Protein AF-A0A957SHQ6-F1 (afdb_monomer)

Foldseek 3Di:
DPPPLPQFAEEEEEAPPFPPDDVNVVVVVCVVCVVVVSSHPHYHYHHLDQPDPDDDPDPPDVSNVVSLVSSLVVLLVCVVVGPYYHYDDPPVCCVPRVVSSVVSD

Nearest PDB structures (foldseek):
  3qpy-assembly1_C  TM=3.303E-01  e=1.211E+00  Neisseria meningitidis MC58
  1t1j-assembly2_B  TM=3.384E-01  e=3.042E+00  Pseudomonas aeruginosa
  2cyb-assembly1_B  TM=2.581E-01  e=7.155E+00  Archaeoglobus fulgidus

Structure (mmCIF, N/CA/C/O backbone):
data_AF-A0A957SHQ6-F1
#
_entry.id   AF-A0A957SHQ6-F1
#
loop_
_atom_site.group_PDB
_atom_site.id
_atom_site.type_symbol
_atom_site.label_atom_id
_atom_site.label_alt_id
_atom_site.label_comp_id
_atom_site.label_asym_id
_atom_site.label_entity_id
_atom_site.label_seq_id
_atom_site.pdbx_PDB_ins_code
_atom_site.Cartn_x
_atom_site.Cartn_y
_atom_site.Cartn_z
_atom_site.occupancy
_atom_site.B_iso_or_equiv
_atom_site.auth_seq_id
_atom_site.auth_comp_id
_atom_site.auth_asym_id
_atom_site.auth_atom_id
_atom_site.pdbx_PDB_model_num
ATOM 1 N N . MET A 1 1 ? -23.473 -13.437 21.611 1.00 45.59 1 MET A N 1
ATOM 2 C CA . MET A 1 1 ? -22.517 -12.306 21.620 1.00 45.59 1 MET A CA 1
ATOM 3 C C . MET A 1 1 ? -22.393 -11.781 20.196 1.00 45.59 1 MET A C 1
ATOM 5 O O . MET A 1 1 ? -21.745 -12.414 19.374 1.00 45.59 1 MET A O 1
ATOM 9 N N . GLN A 1 2 ? -23.105 -10.701 19.860 1.00 41.88 2 GLN A N 1
ATOM 10 C CA . GLN A 1 2 ? -23.021 -10.087 18.532 1.00 41.88 2 GLN A CA 1
ATOM 11 C C . GLN A 1 2 ? -21.637 -9.455 18.382 1.00 41.88 2 GLN A C 1
ATOM 13 O O . GLN A 1 2 ? -21.311 -8.483 19.062 1.00 41.88 2 GLN A O 1
ATOM 18 N N . ASN A 1 3 ? -20.804 -10.052 17.532 1.00 46.97 3 ASN A N 1
ATOM 19 C CA . ASN A 1 3 ? -19.500 -9.516 17.182 1.00 46.97 3 ASN A CA 1
ATOM 20 C C . ASN A 1 3 ? -19.743 -8.212 16.412 1.00 46.97 3 ASN A C 1
ATOM 22 O O . ASN A 1 3 ? -20.110 -8.231 15.237 1.00 46.97 3 ASN A O 1
ATOM 26 N N . LYS A 1 4 ? -19.667 -7.084 17.125 1.00 50.78 4 LYS A N 1
ATOM 27 C CA . LYS A 1 4 ? -19.833 -5.727 16.606 1.00 50.78 4 LYS A CA 1
ATOM 28 C C . LYS A 1 4 ? -18.838 -5.577 15.455 1.00 50.78 4 LYS A C 1
ATOM 30 O O . LYS A 1 4 ? -17.652 -5.402 15.717 1.00 50.78 4 LYS A O 1
ATOM 35 N N . LY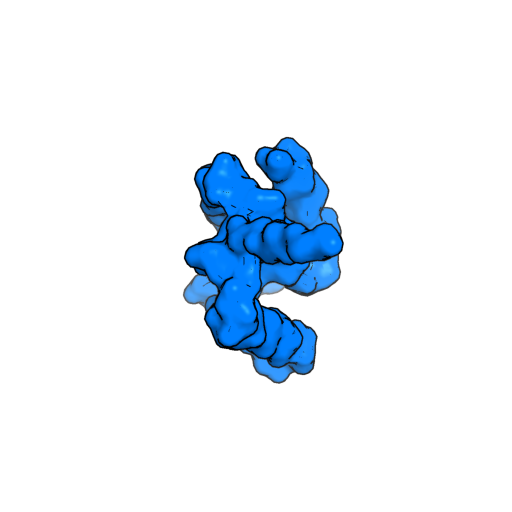S A 1 5 ? -19.294 -5.736 14.202 1.00 57.81 5 LYS A N 1
ATOM 36 C CA . LYS A 1 5 ? -18.457 -5.584 13.001 1.00 57.81 5 LYS A CA 1
ATOM 37 C C . LYS A 1 5 ? -17.768 -4.229 13.120 1.00 57.81 5 LYS A C 1
ATOM 39 O O . LYS A 1 5 ? -18.424 -3.198 12.984 1.00 57.81 5 LYS A O 1
ATOM 44 N N . ARG A 1 6 ? -16.477 -4.228 13.468 1.00 63.03 6 ARG A N 1
ATOM 45 C CA . ARG A 1 6 ? -15.687 -3.001 13.485 1.00 63.03 6 ARG A CA 1
ATOM 46 C C . ARG A 1 6 ? -15.692 -2.497 12.058 1.00 63.03 6 ARG A C 1
ATOM 48 O O . ARG A 1 6 ? -15.256 -3.194 11.150 1.00 63.03 6 ARG A O 1
ATOM 55 N N . VAL A 1 7 ? -16.270 -1.323 11.888 1.00 63.25 7 VAL A N 1
ATOM 56 C CA . VAL A 1 7 ? -16.276 -0.630 10.618 1.00 63.25 7 VAL A CA 1
ATOM 57 C C . VAL A 1 7 ? -14.852 -0.112 10.428 1.00 63.25 7 VAL A C 1
ATOM 59 O O . VAL A 1 7 ? -14.435 0.816 11.117 1.00 63.25 7 VAL A O 1
ATOM 62 N N . THR A 1 8 ? -14.080 -0.799 9.592 1.00 80.06 8 THR A N 1
ATOM 63 C CA . THR A 1 8 ? -12.638 -0.576 9.445 1.00 80.06 8 THR A CA 1
ATOM 64 C C . THR A 1 8 ? -12.379 0.484 8.381 1.00 80.06 8 THR A C 1
ATOM 66 O O . THR A 1 8 ? -12.919 0.402 7.276 1.00 80.06 8 THR A O 1
ATOM 69 N N . ARG A 1 9 ? -11.536 1.469 8.698 1.00 87.38 9 ARG A N 1
ATOM 70 C CA . ARG A 1 9 ? -10.936 2.380 7.717 1.00 87.38 9 ARG A CA 1
ATOM 71 C C . ARG A 1 9 ? -9.647 1.751 7.211 1.00 87.38 9 ARG A C 1
ATOM 73 O O . ARG A 1 9 ? -8.727 1.520 7.998 1.00 87.38 9 ARG A O 1
ATOM 80 N N . LEU A 1 10 ? -9.601 1.438 5.924 1.00 88.06 10 LEU A N 1
ATOM 81 C CA . LEU A 1 10 ? -8.495 0.716 5.315 1.00 88.06 10 LEU A CA 1
ATOM 82 C C . LEU A 1 10 ? -7.719 1.623 4.363 1.00 88.06 10 LEU A C 1
ATOM 84 O O . LEU A 1 10 ? -8.290 2.188 3.430 1.00 88.06 10 LEU A O 1
ATOM 88 N N . LEU A 1 11 ? -6.405 1.685 4.565 1.00 89.06 11 LEU A N 1
ATOM 89 C CA . LEU A 1 11 ? -5.471 2.225 3.588 1.00 89.06 11 LEU A CA 1
ATOM 90 C C . LEU A 1 11 ? -4.936 1.097 2.716 1.00 89.06 11 LEU A C 1
ATOM 92 O O . LEU A 1 11 ? -4.466 0.085 3.226 1.00 89.06 11 LEU A O 1
ATOM 96 N N . THR A 1 12 ? -4.944 1.276 1.407 1.00 87.44 12 THR A N 1
ATOM 97 C CA . THR A 1 12 ? -4.355 0.316 0.477 1.00 87.44 12 THR A CA 1
ATOM 98 C C . THR A 1 12 ? -3.332 0.991 -0.423 1.00 87.44 12 THR A C 1
ATOM 100 O O . THR A 1 12 ? -3.590 2.050 -0.986 1.00 87.44 12 THR A O 1
ATOM 103 N N . VAL A 1 13 ? -2.173 0.363 -0.593 1.00 85.50 13 VAL A N 1
ATOM 104 C CA . VAL A 1 13 ? -1.119 0.811 -1.510 1.00 85.50 13 VAL A CA 1
ATOM 105 C C . VAL A 1 13 ? -1.043 -0.180 -2.662 1.00 85.50 13 VAL A C 1
ATOM 107 O O . VAL A 1 13 ? -0.844 -1.361 -2.409 1.00 85.50 13 VAL A O 1
ATOM 110 N N . GLY A 1 14 ? -1.184 0.267 -3.908 1.00 81.56 14 GLY A N 1
ATOM 111 C CA . GLY A 1 14 ? -1.150 -0.622 -5.073 1.00 81.56 14 GLY A CA 1
ATOM 112 C C . GLY A 1 14 ? -1.214 0.131 -6.404 1.00 81.56 14 GLY A C 1
ATOM 113 O O . GLY A 1 14 ? -1.573 1.305 -6.416 1.00 81.56 14 GLY A O 1
ATOM 114 N N . PRO A 1 15 ? -0.832 -0.490 -7.532 1.00 70.38 15 PRO A N 1
ATOM 115 C CA . PRO A 1 15 ? -0.824 0.181 -8.830 1.00 70.38 15 PRO A CA 1
ATOM 116 C C . PRO A 1 15 ? -2.239 0.349 -9.417 1.00 70.38 15 PRO A C 1
ATOM 118 O O . PRO A 1 15 ? -3.026 -0.597 -9.427 1.00 70.38 15 PRO A O 1
ATOM 121 N N . LEU A 1 16 ? -2.534 1.531 -9.975 1.00 68.44 16 LEU A N 1
ATOM 122 C CA . LEU A 1 16 ? -3.764 1.854 -10.714 1.00 68.44 16 LEU A CA 1
ATOM 123 C C . LEU A 1 16 ? -3.443 2.534 -12.070 1.00 68.44 16 LEU A C 1
ATOM 125 O O . LEU A 1 16 ? -2.758 3.553 -12.069 1.00 68.44 16 LEU A O 1
ATOM 129 N N . PRO A 1 17 ? -3.969 2.069 -13.225 1.00 59.44 17 PRO A N 1
ATOM 130 C CA . PRO A 1 17 ? -4.674 0.811 -13.446 1.00 59.44 17 PRO A CA 1
ATOM 131 C C . PRO A 1 17 ? -3.701 -0.369 -13.346 1.00 59.44 17 PRO A C 1
ATOM 133 O O . PRO A 1 17 ? -2.495 -0.219 -13.569 1.00 59.44 17 PRO A O 1
ATOM 136 N N . PRO A 1 18 ? -4.201 -1.551 -12.988 1.00 55.09 18 PRO A N 1
ATOM 137 C CA . PRO A 1 18 ? -3.321 -2.644 -12.652 1.00 55.09 18 PRO A CA 1
ATOM 138 C C . PRO A 1 18 ? -2.781 -3.242 -13.987 1.00 55.09 18 PRO A C 1
ATOM 140 O O . PRO A 1 18 ? -3.533 -3.341 -14.960 1.00 55.09 18 PRO A O 1
ATOM 143 N N . PRO A 1 19 ? -1.465 -3.525 -14.126 1.00 53.50 19 PRO A N 1
ATOM 144 C CA . PRO A 1 19 ? -0.871 -3.998 -15.383 1.00 53.50 19 PRO A CA 1
ATOM 145 C C . PRO A 1 19 ? -1.593 -5.228 -15.978 1.00 53.50 19 PRO A C 1
ATOM 147 O O . PRO A 1 19 ? -2.127 -6.033 -15.218 1.00 53.50 19 PRO A O 1
ATOM 150 N N . PRO A 1 20 ? -1.550 -5.463 -17.303 1.00 54.69 20 PRO A N 1
ATOM 151 C CA . PRO A 1 20 ? -2.301 -6.535 -17.979 1.00 54.69 20 PRO A CA 1
ATOM 152 C C . PRO A 1 20 ? -1.868 -7.987 -17.647 1.00 54.69 20 PRO A C 1
ATOM 154 O O . PRO A 1 20 ? -2.192 -8.910 -18.386 1.00 54.69 20 PRO A O 1
ATOM 157 N N . SER A 1 21 ? -1.138 -8.225 -16.551 1.00 52.81 21 SER A N 1
ATOM 158 C CA . SER A 1 21 ? -0.720 -9.551 -16.075 1.00 52.81 21 SER A CA 1
ATOM 159 C C . SER A 1 21 ? -1.533 -10.016 -14.851 1.00 52.81 21 SER A C 1
ATOM 161 O O . SER A 1 21 ? -1.907 -9.219 -13.995 1.00 52.81 21 SER A O 1
ATOM 163 N N . GLY A 1 22 ? -1.811 -11.323 -14.751 1.00 50.97 22 GLY A N 1
ATOM 164 C CA . GLY A 1 22 ? -2.877 -11.918 -13.918 1.00 50.97 22 GLY A CA 1
ATOM 165 C C . GLY A 1 22 ? -2.910 -11.631 -12.404 1.00 50.97 22 GLY A C 1
ATOM 166 O O . GLY A 1 22 ? -3.959 -11.817 -11.797 1.00 50.97 22 GLY A O 1
ATOM 167 N N . ALA A 1 23 ? -1.841 -11.119 -11.781 1.00 52.88 23 ALA A N 1
ATOM 168 C CA . ALA A 1 23 ? -1.839 -10.743 -10.354 1.0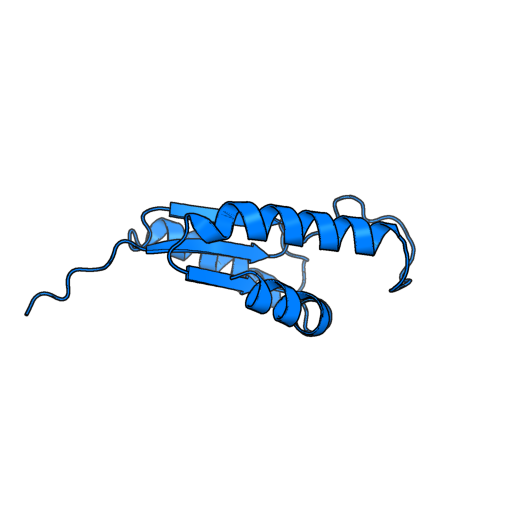0 52.88 23 ALA A CA 1
ATOM 169 C C . ALA A 1 23 ? -2.714 -9.507 -10.038 1.00 52.88 23 ALA A C 1
ATOM 171 O O . ALA A 1 23 ? -3.068 -9.246 -8.891 1.00 52.88 23 ALA A O 1
ATOM 172 N N . ASN A 1 24 ? -3.073 -8.750 -11.072 1.00 56.41 24 ASN A N 1
ATOM 173 C CA . ASN A 1 24 ? -3.745 -7.456 -10.994 1.00 56.41 24 ASN A CA 1
ATOM 174 C C . ASN A 1 24 ? -5.273 -7.529 -10.954 1.00 56.41 24 ASN A C 1
ATOM 176 O O . ASN A 1 24 ? -5.920 -6.626 -10.421 1.00 56.41 24 ASN A O 1
ATOM 180 N N . ILE A 1 25 ? -5.837 -8.640 -11.433 1.00 57.28 25 ILE A N 1
ATOM 181 C CA . ILE A 1 25 ? -7.266 -8.946 -11.303 1.00 57.28 25 ILE A CA 1
ATOM 182 C C . ILE A 1 25 ? -7.626 -9.043 -9.815 1.00 57.28 25 ILE A C 1
ATOM 184 O O . ILE A 1 25 ? -8.649 -8.515 -9.393 1.00 57.28 25 ILE A O 1
ATOM 188 N N . SER A 1 26 ? -6.736 -9.603 -8.991 1.00 68.19 26 SER A N 1
ATOM 189 C CA . SER A 1 26 ? -6.954 -9.762 -7.551 1.00 68.19 26 SER A CA 1
ATOM 190 C C . SER A 1 26 ? -7.061 -8.433 -6.799 1.00 68.19 26 SER A C 1
ATOM 192 O O . SER A 1 26 ? -7.865 -8.334 -5.878 1.00 68.19 26 SER A O 1
ATOM 194 N N . PHE A 1 27 ? -6.296 -7.402 -7.186 1.00 74.06 27 PHE A N 1
ATOM 195 C CA . PHE A 1 27 ? -6.358 -6.093 -6.523 1.00 74.06 27 PHE A CA 1
ATOM 196 C C . PHE A 1 27 ? -7.629 -5.324 -6.889 1.00 74.06 27 PHE A C 1
ATOM 198 O O . PHE A 1 27 ? -8.295 -4.764 -6.021 1.00 74.06 27 PHE A O 1
ATOM 205 N N . GLN A 1 28 ? -8.005 -5.343 -8.168 1.00 71.25 28 GLN A N 1
ATOM 206 C CA . GLN A 1 28 ? -9.237 -4.703 -8.618 1.00 71.25 28 GLN A CA 1
ATOM 207 C C . GLN A 1 28 ? -10.473 -5.398 -8.040 1.00 71.25 28 GLN A C 1
ATOM 209 O O . GLN A 1 28 ? -11.350 -4.719 -7.513 1.00 71.25 28 GLN A O 1
ATOM 214 N N . VAL A 1 29 ? -10.512 -6.735 -8.073 1.00 75.81 29 VAL A N 1
ATOM 215 C CA . VAL A 1 29 ? -11.571 -7.528 -7.433 1.00 75.81 29 VAL A CA 1
ATOM 216 C C . VAL A 1 29 ? -11.610 -7.235 -5.938 1.00 75.81 29 VAL A C 1
ATOM 218 O O . VAL A 1 29 ? -12.686 -6.985 -5.411 1.00 75.81 29 VAL A O 1
ATOM 221 N N . PHE A 1 30 ? -10.457 -7.161 -5.265 1.00 80.62 30 PHE A N 1
ATOM 222 C CA . PHE A 1 30 ? -10.401 -6.760 -3.862 1.00 80.62 30 PHE A CA 1
ATOM 223 C C . PHE A 1 30 ? -11.045 -5.389 -3.631 1.00 80.62 30 PHE A C 1
ATOM 225 O O . PHE A 1 30 ? -11.904 -5.276 -2.765 1.00 80.62 30 PHE A O 1
ATOM 232 N N . CYS A 1 31 ? -10.679 -4.358 -4.397 1.00 75.81 31 CYS A N 1
ATOM 233 C CA . CYS A 1 31 ? -11.273 -3.030 -4.247 1.00 75.81 31 CYS A CA 1
ATOM 234 C C . CYS A 1 31 ? -12.787 -3.046 -4.506 1.00 75.81 31 CYS A C 1
ATOM 236 O O . CYS A 1 31 ? -13.538 -2.451 -3.736 1.00 75.81 31 CYS A O 1
ATOM 238 N N . SER A 1 32 ? -13.243 -3.745 -5.548 1.00 75.75 32 SER A N 1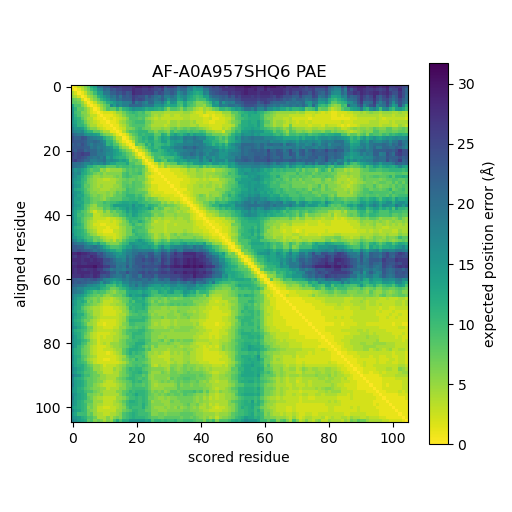
ATOM 239 C CA . SER A 1 32 ? -14.667 -3.871 -5.880 1.00 75.75 32 SER A CA 1
ATOM 240 C C . SER A 1 32 ? -15.460 -4.593 -4.786 1.00 75.75 32 SER A C 1
ATOM 242 O O . SER A 1 32 ? -16.504 -4.100 -4.364 1.00 75.75 32 SER A O 1
ATOM 244 N N . GLU A 1 33 ? -14.942 -5.704 -4.267 1.00 79.88 33 GLU A N 1
ATOM 245 C CA . GLU A 1 33 ? -15.550 -6.469 -3.171 1.00 79.88 33 GLU A CA 1
ATOM 246 C C . GLU A 1 33 ? -15.510 -5.700 -1.846 1.00 79.88 33 GLU A C 1
ATOM 248 O O . GLU A 1 33 ? -16.479 -5.689 -1.090 1.00 79.88 33 GLU A O 1
ATOM 253 N N . ALA A 1 34 ? -14.410 -5.005 -1.557 1.00 75.56 34 ALA A N 1
ATOM 254 C CA . ALA A 1 34 ? -14.241 -4.215 -0.343 1.00 75.56 34 ALA A CA 1
ATOM 255 C C . ALA A 1 34 ? -15.245 -3.055 -0.269 1.00 75.56 34 ALA A C 1
ATOM 257 O O . ALA A 1 34 ? -15.789 -2.782 0.804 1.00 75.56 34 ALA A O 1
ATOM 258 N N . VAL A 1 35 ? -15.522 -2.415 -1.409 1.00 73.38 35 VAL A N 1
ATOM 259 C CA . VAL A 1 35 ? -16.562 -1.386 -1.545 1.00 73.38 35 VAL A CA 1
ATOM 260 C C . VAL A 1 35 ? -17.962 -2.011 -1.493 1.00 73.38 35 VAL A C 1
ATOM 262 O O . VAL A 1 35 ? -18.833 -1.488 -0.804 1.00 73.38 35 VAL A O 1
ATOM 265 N N . GLY A 1 36 ? -18.185 -3.150 -2.159 1.00 72.81 36 GLY A N 1
ATOM 266 C CA . GLY A 1 36 ? -19.493 -3.815 -2.221 1.00 72.81 36 GLY A CA 1
ATOM 267 C C . GLY A 1 36 ? -19.938 -4.497 -0.920 1.00 72.81 36 GLY A C 1
ATOM 268 O O . GLY A 1 36 ? -21.130 -4.570 -0.631 1.00 72.81 36 GLY A O 1
ATOM 269 N N . ALA A 1 37 ? -19.004 -4.966 -0.089 1.00 71.25 37 ALA A N 1
ATOM 270 C CA . ALA A 1 37 ? -19.313 -5.767 1.094 1.00 71.25 37 ALA A CA 1
ATOM 271 C C . ALA A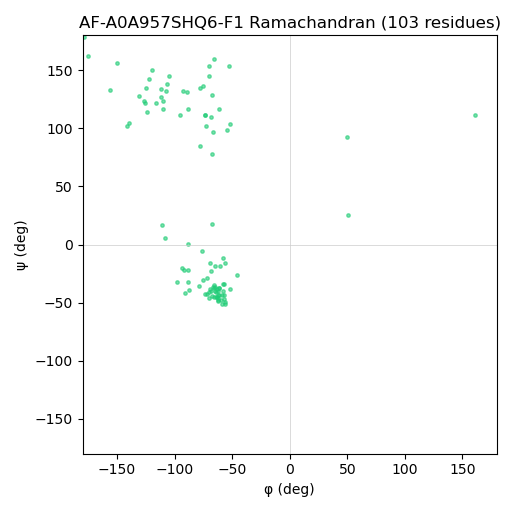 1 37 ? -19.861 -4.964 2.292 1.00 71.25 37 ALA A C 1
ATOM 273 O O . ALA A 1 37 ? -20.217 -5.576 3.304 1.00 71.25 37 ALA A O 1
ATOM 274 N N . ASN A 1 38 ? -19.906 -3.623 2.231 1.00 66.94 38 ASN A N 1
ATOM 275 C CA . ASN A 1 38 ? -20.307 -2.740 3.345 1.00 66.94 38 ASN A CA 1
ATOM 276 C C . ASN A 1 38 ? -19.566 -3.041 4.672 1.00 66.94 38 ASN A C 1
ATOM 278 O O . ASN A 1 38 ? -20.076 -2.815 5.770 1.00 66.94 38 ASN A O 1
ATOM 282 N N . ARG A 1 39 ? -18.357 -3.617 4.588 1.00 72.38 39 ARG A N 1
ATOM 283 C CA . ARG A 1 39 ? -17.522 -3.979 5.750 1.00 72.38 39 ARG A CA 1
ATOM 284 C C . ARG A 1 39 ? -16.523 -2.884 6.121 1.00 72.38 39 ARG A C 1
ATOM 286 O O . ARG A 1 39 ? -16.046 -2.871 7.253 1.00 72.38 39 ARG A O 1
ATOM 293 N N . LEU A 1 40 ? -16.225 -1.982 5.190 1.00 77.44 40 LEU A N 1
ATOM 294 C CA . LEU A 1 40 ? -15.340 -0.840 5.393 1.00 77.44 40 LEU A CA 1
ATOM 295 C C . LEU A 1 40 ? -16.168 0.446 5.469 1.00 77.44 40 LEU A C 1
ATOM 297 O O . LEU A 1 40 ? -17.077 0.633 4.666 1.00 77.44 40 LEU A O 1
ATOM 301 N N . SER A 1 41 ? -15.842 1.347 6.400 1.00 79.38 41 SER A N 1
ATOM 302 C CA . SER A 1 41 ? -16.380 2.726 6.382 1.00 79.38 41 SER A CA 1
ATOM 303 C C . SER A 1 41 ? -15.701 3.560 5.316 1.00 79.38 41 SER A C 1
ATOM 305 O O . SER A 1 41 ? -16.273 4.531 4.826 1.00 79.38 41 SER A O 1
ATOM 307 N N . HIS A 1 42 ? -14.438 3.245 5.047 1.00 83.44 42 HIS A N 1
ATOM 308 C CA . HIS A 1 42 ? -13.575 4.071 4.236 1.00 83.44 42 HIS A CA 1
ATOM 309 C C . HIS A 1 42 ? -12.458 3.228 3.631 1.00 83.44 42 HIS A C 1
ATOM 311 O O . HIS A 1 42 ? -11.815 2.447 4.336 1.00 83.44 42 HIS A O 1
ATOM 317 N N . LEU A 1 43 ? -12.237 3.412 2.333 1.00 83.81 43 LEU A N 1
ATOM 318 C CA . LEU A 1 43 ? -11.147 2.809 1.583 1.00 83.81 43 LEU A CA 1
ATOM 319 C C . LEU A 1 43 ? -10.364 3.939 0.917 1.00 83.81 43 LEU A C 1
ATOM 321 O O . LEU A 1 43 ? -10.898 4.618 0.041 1.00 83.81 43 LEU A O 1
ATOM 325 N N . GLU A 1 44 ? -9.115 4.133 1.324 1.00 86.25 44 GLU A N 1
ATOM 326 C CA . GLU A 1 44 ? -8.209 5.088 0.685 1.00 86.25 44 GLU A CA 1
ATOM 327 C C . GLU A 1 44 ? -7.149 4.323 -0.111 1.00 86.25 44 GLU A C 1
ATOM 329 O O . GLU A 1 44 ? -6.578 3.352 0.388 1.00 86.25 44 GLU A O 1
ATOM 334 N N . ILE A 1 45 ? -6.910 4.725 -1.365 1.00 86.38 45 ILE A N 1
ATOM 335 C CA . ILE A 1 45 ? -5.982 4.032 -2.266 1.00 86.38 45 ILE A CA 1
ATOM 336 C C . ILE A 1 45 ? -4.812 4.952 -2.630 1.00 86.38 45 ILE A C 1
ATOM 338 O O . ILE A 1 45 ? -5.000 6.016 -3.221 1.00 86.38 45 ILE A O 1
ATOM 342 N N . ILE A 1 46 ? -3.592 4.509 -2.329 1.00 85.69 46 ILE A N 1
ATOM 343 C CA . ILE A 1 46 ? -2.344 5.123 -2.782 1.00 85.69 46 ILE A CA 1
ATOM 344 C C . ILE A 1 46 ? -1.865 4.393 -4.032 1.00 85.69 46 ILE A C 1
ATOM 346 O O . ILE A 1 46 ? -1.414 3.249 -3.969 1.00 85.69 46 ILE A O 1
ATOM 350 N N . ASP A 1 47 ? -1.914 5.096 -5.160 1.00 81.88 47 ASP A N 1
ATOM 351 C CA . ASP A 1 47 ? -1.424 4.589 -6.438 1.00 81.88 47 ASP A CA 1
ATOM 352 C C . ASP A 1 47 ? 0.114 4.553 -6.492 1.00 81.88 47 ASP A C 1
ATOM 354 O O . ASP A 1 47 ? 0.784 5.601 -6.543 1.00 81.88 47 ASP A O 1
ATOM 358 N N . SER A 1 48 ? 0.662 3.336 -6.518 1.00 76.94 48 SER A N 1
ATOM 359 C CA . SER A 1 48 ? 2.095 3.055 -6.651 1.00 76.94 48 SER A CA 1
ATOM 360 C C . SER A 1 48 ? 2.574 2.940 -8.105 1.00 76.94 48 SER A C 1
ATOM 362 O O . SER A 1 48 ? 3.768 2.736 -8.340 1.00 76.94 48 SER A O 1
ATOM 364 N N . SER A 1 49 ? 1.689 3.106 -9.094 1.00 72.69 49 SER A N 1
ATOM 365 C CA . SER A 1 49 ? 2.044 3.008 -10.507 1.00 72.69 49 SER A CA 1
ATOM 366 C C . SER A 1 49 ? 2.921 4.188 -10.979 1.00 72.69 49 SER A C 1
ATOM 368 O O . SER A 1 49 ? 2.784 5.336 -10.527 1.00 72.69 49 SER A O 1
ATOM 370 N N . PRO A 1 50 ? 3.864 3.946 -11.907 1.00 66.44 50 PRO A N 1
ATOM 371 C CA . PRO A 1 50 ? 4.632 5.016 -12.524 1.00 66.44 50 PRO A CA 1
ATOM 372 C C . PRO A 1 50 ? 3.761 5.785 -13.531 1.00 66.44 50 PRO A C 1
ATOM 374 O O . PRO A 1 50 ? 3.464 5.295 -14.616 1.00 66.44 50 PRO A O 1
ATOM 377 N N . LYS A 1 51 ? 3.432 7.049 -13.226 1.00 61.19 51 LYS A N 1
ATOM 378 C CA . LYS A 1 51 ? 2.590 7.929 -14.073 1.00 61.19 51 LYS A CA 1
ATOM 379 C C . LYS A 1 51 ? 3.097 8.179 -15.507 1.00 61.19 51 LYS A C 1
ATOM 381 O O . LYS A 1 51 ? 2.374 8.765 -16.307 1.00 61.19 51 LYS A O 1
ATOM 386 N N . ARG A 1 52 ? 4.339 7.812 -15.849 1.00 55.72 52 ARG A N 1
ATOM 387 C CA . ARG A 1 52 ? 4.897 7.944 -17.208 1.00 55.72 52 ARG A CA 1
ATOM 388 C C . ARG A 1 52 ? 5.763 6.735 -17.554 1.00 55.72 52 ARG A C 1
ATOM 390 O O . ARG A 1 52 ? 6.921 6.659 -17.150 1.00 55.72 52 ARG A O 1
ATOM 397 N N . ILE A 1 53 ? 5.209 5.824 -18.347 1.00 52.03 53 ILE A N 1
ATOM 398 C CA . ILE A 1 53 ? 5.934 4.711 -18.967 1.00 52.03 53 ILE A CA 1
ATOM 399 C C . ILE A 1 53 ? 6.702 5.270 -20.173 1.00 52.03 53 ILE A C 1
ATOM 401 O O . ILE A 1 53 ? 6.210 5.261 -21.295 1.00 52.03 53 ILE A O 1
ATOM 405 N N . LYS A 1 54 ? 7.899 5.820 -19.957 1.00 44.22 54 LYS A N 1
ATOM 406 C CA . LYS A 1 54 ? 8.891 5.998 -21.028 1.00 44.22 54 LYS A CA 1
ATOM 407 C C . LYS A 1 54 ? 10.282 5.676 -20.486 1.00 44.22 54 LYS A C 1
ATOM 409 O O . LYS A 1 54 ? 10.849 6.465 -19.739 1.00 44.22 54 LYS A O 1
ATOM 414 N N . GLN A 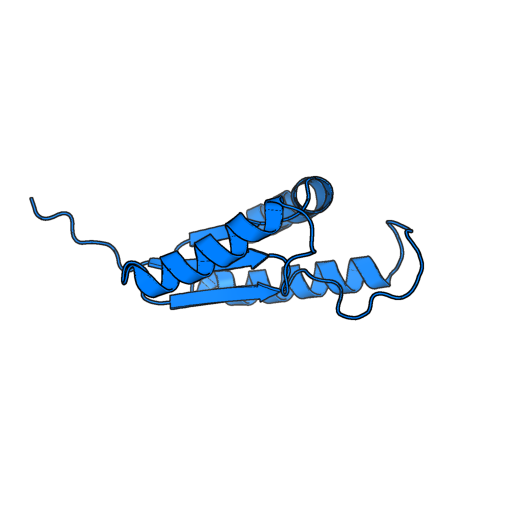1 55 ? 10.757 4.495 -20.889 1.00 49.69 55 GLN A N 1
ATOM 415 C CA . GLN A 1 55 ? 12.158 4.137 -21.143 1.00 49.69 55 GLN A CA 1
ATOM 416 C C . GLN A 1 55 ? 13.171 4.497 -20.044 1.00 49.69 55 GLN A C 1
ATOM 418 O O . GLN A 1 55 ? 13.731 5.587 -20.031 1.00 49.69 55 GLN A O 1
ATOM 423 N N . ASN A 1 56 ? 13.410 3.549 -19.134 1.00 42.88 56 ASN A N 1
ATOM 424 C CA . ASN A 1 56 ? 14.734 3.015 -18.777 1.00 42.88 56 ASN A CA 1
ATOM 425 C C . ASN A 1 56 ? 14.655 2.321 -17.415 1.00 42.88 56 ASN A C 1
ATOM 427 O O . ASN A 1 56 ? 14.482 2.942 -16.367 1.00 42.88 56 ASN A O 1
ATOM 431 N N . THR A 1 57 ? 14.796 1.002 -17.453 1.00 43.56 57 T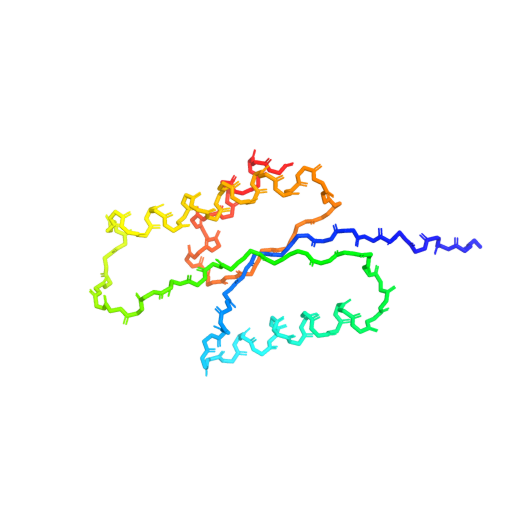HR A N 1
ATOM 432 C CA . THR A 1 57 ? 14.999 0.095 -16.325 1.00 43.56 57 THR A CA 1
ATOM 433 C C . THR A 1 57 ? 16.367 0.349 -15.692 1.00 43.56 57 THR A C 1
ATOM 435 O O . THR A 1 57 ? 17.315 -0.393 -15.914 1.00 43.56 57 THR A O 1
ATOM 438 N N . SER A 1 58 ? 16.489 1.409 -14.893 1.00 46.66 58 SER A N 1
ATOM 439 C CA . SER A 1 58 ? 17.574 1.521 -13.916 1.00 46.66 58 SER A CA 1
ATOM 440 C C . SER A 1 58 ? 17.001 1.771 -12.525 1.00 46.66 58 SER A C 1
ATOM 442 O O . SER A 1 58 ? 16.248 2.719 -12.280 1.00 46.66 58 SER A O 1
ATOM 444 N N . ILE A 1 59 ? 17.345 0.866 -11.613 1.00 53.44 59 ILE A N 1
ATOM 445 C CA . ILE A 1 59 ? 16.805 0.729 -10.253 1.00 53.44 59 ILE A CA 1
ATOM 446 C C . ILE A 1 59 ? 17.164 1.953 -9.383 1.00 53.44 59 ILE A C 1
ATOM 448 O O . ILE A 1 59 ? 16.462 2.252 -8.424 1.00 53.44 59 ILE A O 1
ATOM 452 N N . LEU A 1 60 ? 18.175 2.733 -9.786 1.00 53.41 60 LEU A N 1
ATOM 453 C CA . LEU A 1 60 ? 18.685 3.92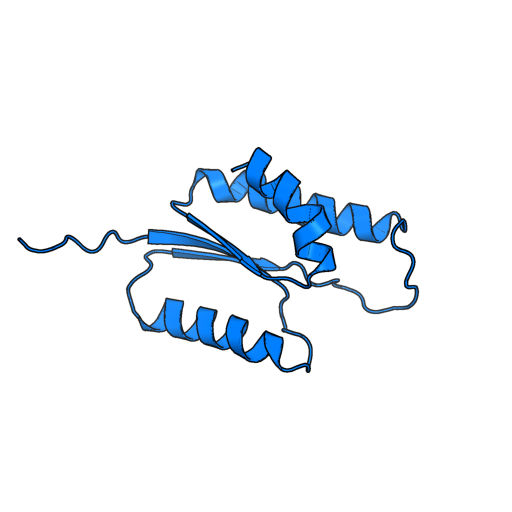4 -9.091 1.00 53.41 60 LEU A CA 1
ATOM 454 C C . LEU A 1 60 ? 18.407 5.242 -9.826 1.00 53.41 60 LEU A C 1
ATOM 456 O O . LEU A 1 60 ? 19.020 6.269 -9.541 1.00 53.41 60 LEU A O 1
ATOM 460 N N . THR A 1 61 ? 17.481 5.257 -10.783 1.00 57.38 61 THR A N 1
ATOM 461 C CA . THR A 1 61 ? 17.114 6.528 -11.413 1.00 57.38 61 THR A CA 1
ATOM 462 C C . THR A 1 61 ? 16.402 7.401 -10.374 1.00 57.38 61 THR A C 1
ATOM 464 O O . THR A 1 61 ? 15.417 6.952 -9.788 1.00 57.38 61 THR A O 1
ATOM 467 N N . LEU A 1 62 ? 16.828 8.659 -10.177 1.00 62.59 62 LEU A N 1
ATOM 468 C CA . LEU A 1 62 ? 16.203 9.634 -9.252 1.00 62.59 62 LEU A CA 1
ATOM 469 C C . LEU A 1 62 ? 14.665 9.693 -9.356 1.00 62.59 62 LEU A C 1
ATOM 471 O O . LEU A 1 62 ? 13.970 10.020 -8.396 1.00 62.59 62 LEU A O 1
ATOM 475 N N . ARG A 1 63 ? 14.118 9.334 -10.522 1.00 64.81 63 ARG A N 1
ATOM 476 C CA . ARG A 1 63 ? 12.678 9.222 -10.776 1.00 64.81 63 ARG A CA 1
ATOM 477 C C . ARG A 1 63 ? 11.985 8.127 -9.956 1.00 64.81 63 ARG A C 1
ATOM 479 O O . ARG A 1 63 ? 10.885 8.371 -9.467 1.00 64.81 63 ARG A O 1
ATOM 486 N N . ASN A 1 64 ? 12.608 6.963 -9.777 1.00 67.38 64 ASN A N 1
ATOM 487 C CA . ASN A 1 64 ? 12.061 5.877 -8.955 1.00 67.38 64 ASN A CA 1
ATOM 488 C C . ASN A 1 64 ? 12.076 6.257 -7.475 1.00 67.38 64 ASN A C 1
ATOM 490 O O . ASN A 1 64 ? 11.101 6.007 -6.770 1.00 67.38 64 ASN A O 1
ATOM 494 N N . LEU A 1 65 ? 13.128 6.953 -7.033 1.00 75.12 65 LEU A N 1
ATOM 495 C CA . LEU A 1 65 ? 13.203 7.489 -5.676 1.00 75.12 65 LEU A CA 1
ATOM 496 C C . LEU A 1 65 ? 12.116 8.543 -5.426 1.00 75.12 65 LEU A C 1
ATOM 498 O O . LEU A 1 65 ? 11.466 8.516 -4.388 1.00 75.12 65 LEU A O 1
ATOM 502 N N . GLY A 1 66 ? 11.846 9.418 -6.400 1.00 81.25 66 GLY A N 1
ATOM 503 C CA . GLY A 1 66 ? 10.746 10.382 -6.314 1.00 81.25 66 GLY A CA 1
ATOM 504 C C . GLY A 1 66 ? 9.366 9.722 -6.200 1.00 81.25 66 GLY A C 1
ATOM 505 O O . GLY A 1 66 ? 8.517 10.198 -5.447 1.00 81.25 66 GLY A O 1
ATOM 506 N N . GLN A 1 67 ? 9.137 8.605 -6.898 1.00 79.00 67 GLN A N 1
ATOM 507 C CA . GLN A 1 67 ? 7.897 7.833 -6.759 1.00 79.00 67 GLN A CA 1
ATOM 508 C C . GLN A 1 67 ? 7.809 7.132 -5.402 1.00 79.00 67 GLN A C 1
ATOM 510 O O . GLN A 1 67 ? 6.779 7.237 -4.741 1.00 79.00 67 GLN A O 1
ATOM 515 N N . ALA A 1 68 ? 8.888 6.484 -4.959 1.00 81.69 68 ALA A N 1
ATOM 516 C CA . ALA A 1 68 ? 8.959 5.874 -3.635 1.00 81.69 68 ALA A CA 1
ATOM 517 C C . ALA A 1 68 ? 8.690 6.915 -2.539 1.00 81.69 68 ALA A C 1
ATOM 519 O O . ALA A 1 68 ? 7.836 6.700 -1.686 1.00 81.69 68 ALA A O 1
ATOM 520 N N . TRP A 1 69 ? 9.322 8.090 -2.619 1.00 86.88 69 TRP A N 1
ATOM 521 C CA . TRP A 1 69 ? 9.099 9.195 -1.688 1.00 86.88 69 TRP A CA 1
ATOM 522 C C . TRP A 1 69 ? 7.659 9.712 -1.718 1.00 86.88 69 TRP A C 1
ATOM 524 O O . TRP A 1 69 ? 7.079 9.983 -0.669 1.00 86.88 69 TRP A O 1
ATOM 534 N N . ARG A 1 70 ? 7.040 9.810 -2.903 1.00 88.31 70 ARG A N 1
ATOM 535 C CA . ARG A 1 70 ? 5.622 10.175 -3.033 1.00 88.31 70 ARG A CA 1
ATOM 536 C C . ARG A 1 70 ? 4.725 9.182 -2.295 1.00 88.31 70 ARG A C 1
ATOM 538 O O . ARG A 1 70 ? 3.861 9.623 -1.541 1.00 88.31 70 ARG A O 1
ATOM 545 N N . VAL A 1 71 ? 4.942 7.882 -2.501 1.00 88.38 71 VAL A N 1
ATOM 546 C CA . VAL A 1 71 ? 4.187 6.808 -1.836 1.00 88.38 71 VAL A CA 1
ATOM 547 C C . VAL A 1 71 ? 4.408 6.860 -0.327 1.00 88.38 71 VAL A C 1
ATOM 549 O O . VAL A 1 71 ? 3.435 6.906 0.417 1.00 88.38 71 VAL A O 1
ATOM 552 N N . ILE A 1 72 ? 5.662 6.952 0.122 1.00 89.81 72 ILE A N 1
ATOM 553 C CA . ILE A 1 72 ? 6.037 7.064 1.539 1.00 89.81 72 ILE A CA 1
ATOM 554 C C . ILE A 1 72 ? 5.345 8.262 2.192 1.00 89.81 72 ILE A C 1
ATOM 556 O O . ILE A 1 72 ? 4.725 8.122 3.242 1.00 89.81 72 ILE A O 1
ATOM 560 N N . ARG A 1 73 ? 5.406 9.443 1.564 1.00 91.88 73 ARG A N 1
ATOM 561 C CA . ARG A 1 73 ? 4.809 10.665 2.114 1.00 91.88 73 ARG A CA 1
ATOM 562 C C . ARG A 1 73 ? 3.292 10.551 2.215 1.00 91.88 73 ARG A C 1
ATOM 564 O O . ARG A 1 73 ? 2.733 10.925 3.240 1.00 91.88 73 ARG A O 1
ATOM 571 N N . GLN A 1 74 ? 2.634 10.043 1.171 1.00 90.69 74 GLN A N 1
ATOM 572 C CA . GLN A 1 74 ? 1.184 9.827 1.184 1.00 90.69 74 GLN A CA 1
ATOM 573 C C . GLN A 1 74 ? 0.795 8.819 2.267 1.00 90.69 74 GLN A C 1
ATOM 575 O O . GLN A 1 74 ? -0.081 9.113 3.080 1.00 90.69 74 GLN A O 1
ATOM 580 N N . PHE A 1 75 ? 1.518 7.701 2.351 1.00 92.25 75 PHE A N 1
ATOM 581 C CA . PHE A 1 75 ? 1.292 6.667 3.352 1.00 92.25 75 PHE A CA 1
ATOM 582 C C . PHE A 1 75 ? 1.430 7.225 4.767 1.00 92.25 75 PHE A C 1
ATOM 584 O O . PHE A 1 75 ? 0.487 7.126 5.542 1.00 92.25 75 PHE A O 1
ATOM 591 N N . ALA A 1 76 ? 2.530 7.917 5.073 1.00 92.06 76 ALA A N 1
ATOM 592 C CA . ALA A 1 76 ? 2.779 8.513 6.386 1.00 92.06 76 ALA A CA 1
ATOM 593 C C . ALA A 1 76 ? 1.687 9.506 6.822 1.00 92.06 76 ALA A C 1
ATOM 595 O O . ALA A 1 76 ? 1.384 9.626 8.010 1.00 92.06 76 ALA A O 1
ATOM 596 N N . THR A 1 77 ? 1.096 10.239 5.873 1.00 92.75 77 THR A N 1
ATOM 597 C CA . THR A 1 77 ? 0.008 11.180 6.174 1.00 92.75 77 THR A CA 1
ATOM 598 C C . THR A 1 77 ? -1.347 10.502 6.354 1.00 92.75 77 THR A C 1
ATOM 600 O O . THR A 1 77 ? -2.133 10.948 7.189 1.00 92.75 77 THR A O 1
ATOM 603 N N . GLN A 1 78 ? -1.623 9.438 5.598 1.00 90.94 78 GLN A N 1
ATOM 604 C CA . GLN A 1 78 ? -2.929 8.779 5.582 1.00 90.94 78 GLN A CA 1
ATOM 605 C C . GLN A 1 78 ? -3.045 7.701 6.663 1.00 90.94 78 GLN A C 1
ATOM 607 O O . GLN A 1 78 ? -4.072 7.635 7.334 1.00 90.94 78 GLN A O 1
ATOM 612 N N . ILE A 1 79 ? -1.982 6.925 6.917 1.00 91.50 79 ILE A N 1
ATOM 613 C CA . ILE A 1 79 ? -2.002 5.784 7.848 1.00 91.50 79 ILE A CA 1
ATOM 614 C C . ILE A 1 79 ? -2.437 6.178 9.264 1.00 91.50 79 ILE A C 1
ATOM 616 O O . ILE A 1 79 ? -3.187 5.451 9.902 1.00 91.50 79 ILE A O 1
ATOM 620 N N . LYS A 1 80 ? -2.093 7.394 9.712 1.00 90.06 80 LYS A N 1
ATOM 621 C CA . LYS A 1 80 ? -2.475 7.941 11.029 1.00 90.06 80 LYS A CA 1
ATOM 622 C C . LYS A 1 80 ? -3.988 8.053 11.254 1.00 90.06 80 LYS A C 1
ATOM 624 O O . LYS A 1 80 ? -4.426 8.245 12.384 1.00 90.06 80 LYS A O 1
ATOM 629 N N . ARG A 1 81 ? -4.789 8.020 10.187 1.00 89.75 81 ARG A N 1
ATOM 630 C CA . ARG A 1 81 ? -6.257 8.133 10.227 1.00 89.75 81 ARG A CA 1
ATOM 631 C C . ARG A 1 81 ? -6.953 6.809 9.919 1.00 89.75 81 ARG A C 1
ATOM 633 O O . ARG A 1 81 ? -8.177 6.797 9.794 1.00 89.75 81 ARG A O 1
ATOM 640 N N . MET A 1 82 ? -6.191 5.732 9.772 1.00 90.38 82 MET A N 1
ATOM 641 C CA . MET A 1 82 ? -6.653 4.444 9.268 1.00 90.38 82 MET A CA 1
ATOM 642 C C . MET A 1 82 ? -6.433 3.383 10.338 1.00 90.38 82 MET A C 1
ATOM 644 O O . MET A 1 82 ? -5.538 3.499 11.169 1.00 90.38 82 MET A O 1
ATOM 648 N N . ASP A 1 83 ? -7.281 2.361 10.340 1.00 89.25 83 ASP A N 1
ATOM 649 C CA . ASP A 1 83 ? -7.230 1.301 11.348 1.00 89.25 83 ASP A CA 1
ATOM 650 C C . ASP A 1 83 ? -6.356 0.126 10.878 1.00 89.25 83 ASP A C 1
ATOM 652 O O . ASP A 1 83 ? -5.876 -0.662 11.690 1.00 89.25 83 ASP A O 1
ATOM 656 N N . ALA A 1 84 ? -6.161 -0.000 9.561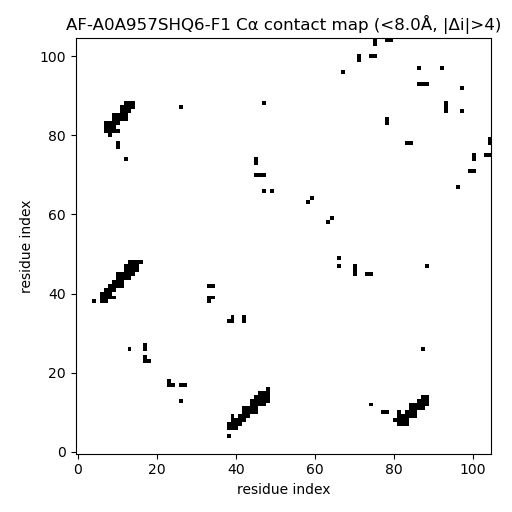 1.00 87.44 84 ALA A N 1
ATOM 657 C CA . ALA A 1 84 ? -5.310 -1.004 8.941 1.00 87.44 84 ALA A CA 1
ATOM 658 C C . ALA A 1 84 ? -4.713 -0.489 7.623 1.00 87.44 84 ALA A C 1
ATOM 660 O O . ALA A 1 84 ? -5.295 0.372 6.955 1.00 87.44 84 ALA A O 1
ATOM 661 N N . ALA A 1 85 ? -3.578 -1.072 7.232 1.00 89.44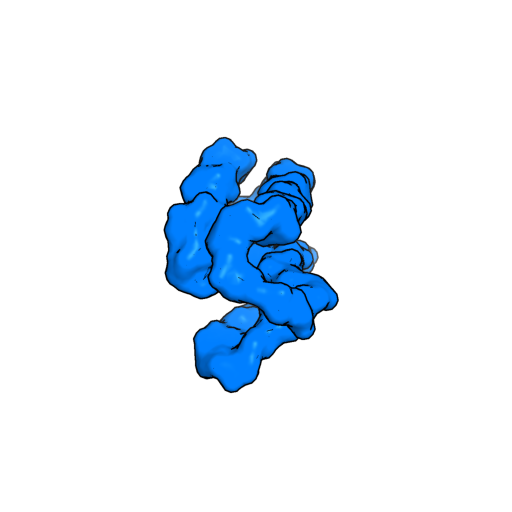 85 ALA A N 1
ATOM 662 C CA . ALA A 1 85 ? -2.965 -0.892 5.922 1.00 89.44 85 ALA A CA 1
ATOM 663 C C . ALA A 1 85 ? -2.804 -2.234 5.204 1.00 89.44 85 ALA A C 1
ATOM 665 O O . ALA A 1 85 ? -2.452 -3.240 5.818 1.00 89.44 85 ALA A O 1
ATOM 666 N N . LEU A 1 86 ? -3.016 -2.230 3.891 1.00 88.12 86 LEU A N 1
ATOM 667 C CA . LEU A 1 86 ? -2.798 -3.369 3.012 1.00 88.12 86 LEU A CA 1
ATOM 668 C C . LEU A 1 86 ? -1.892 -2.950 1.852 1.00 88.12 86 LEU A C 1
ATOM 670 O O . LEU A 1 86 ? -2.177 -1.992 1.137 1.00 88.12 86 LEU A O 1
ATOM 674 N N . ILE A 1 87 ? -0.770 -3.644 1.683 1.00 87.00 87 ILE A N 1
ATOM 675 C CA . ILE A 1 87 ? 0.252 -3.281 0.698 1.00 87.00 87 ILE A CA 1
ATOM 676 C C . ILE A 1 87 ? 0.244 -4.327 -0.416 1.00 87.00 87 ILE A C 1
ATOM 678 O O . ILE A 1 87 ? 0.559 -5.493 -0.190 1.00 87.00 87 ILE A O 1
ATOM 682 N N . PHE A 1 88 ? -0.087 -3.889 -1.625 1.00 83.44 88 PHE A N 1
ATOM 683 C CA . PHE A 1 88 ? -0.034 -4.663 -2.856 1.00 83.44 88 PHE A CA 1
ATOM 684 C C . PHE A 1 88 ? 1.064 -4.126 -3.773 1.00 83.44 88 PHE A C 1
ATOM 686 O O . PHE A 1 88 ? 1.192 -2.927 -4.021 1.00 83.44 88 PHE A O 1
ATOM 693 N N . GLY A 1 89 ? 1.860 -5.029 -4.332 1.00 78.00 89 GLY A N 1
ATOM 694 C CA . GLY A 1 89 ? 2.902 -4.657 -5.275 1.00 78.00 89 GLY A CA 1
ATOM 695 C C . GLY A 1 89 ? 3.657 -5.862 -5.805 1.00 78.00 89 GLY A C 1
ATOM 696 O O . GLY A 1 89 ? 3.398 -7.000 -5.419 1.00 78.00 89 GLY A O 1
ATOM 697 N N . SER A 1 90 ? 4.609 -5.604 -6.698 1.00 76.44 90 SER A N 1
ATOM 698 C CA . SER A 1 90 ? 5.556 -6.627 -7.139 1.00 76.44 90 SER A CA 1
ATOM 699 C C . SER A 1 90 ? 6.469 -7.058 -5.988 1.00 76.44 90 SER A C 1
ATOM 701 O O . SER A 1 90 ? 6.691 -6.293 -5.049 1.00 76.44 90 SER A O 1
ATOM 703 N N . ASN A 1 91 ? 7.082 -8.239 -6.097 1.00 78.88 91 ASN A N 1
ATOM 704 C CA . ASN A 1 91 ? 8.049 -8.725 -5.103 1.00 78.88 91 ASN A CA 1
ATOM 705 C C . ASN A 1 91 ? 9.155 -7.698 -4.815 1.00 78.88 91 ASN A C 1
ATOM 707 O O . ASN A 1 91 ? 9.542 -7.507 -3.669 1.00 78.88 91 ASN A O 1
ATOM 711 N N . GLN A 1 92 ? 9.625 -6.988 -5.844 1.00 76.62 92 GLN A N 1
ATOM 712 C CA . GLN A 1 92 ? 10.648 -5.956 -5.691 1.00 76.62 92 GLN A CA 1
ATOM 713 C C . GLN A 1 92 ? 10.129 -4.715 -4.951 1.00 76.62 92 GLN A C 1
ATOM 715 O O . GLN A 1 92 ? 10.837 -4.166 -4.106 1.00 76.62 92 GLN A O 1
ATOM 720 N N . PHE A 1 93 ? 8.898 -4.276 -5.234 1.00 79.00 93 PHE A N 1
ATOM 721 C CA . PHE A 1 93 ? 8.260 -3.189 -4.487 1.00 79.00 93 PHE A CA 1
ATOM 722 C C . PHE A 1 93 ? 8.083 -3.582 -3.021 1.00 79.00 93 PHE A C 1
ATOM 724 O O . PHE A 1 93 ? 8.485 -2.842 -2.129 1.00 79.00 93 PHE A O 1
ATOM 731 N N . LEU A 1 94 ? 7.556 -4.781 -2.771 1.00 82.56 94 LEU A N 1
ATOM 732 C CA . LEU A 1 94 ? 7.341 -5.275 -1.420 1.00 82.56 94 LEU A CA 1
ATOM 733 C C . LEU A 1 94 ? 8.662 -5.416 -0.655 1.00 82.56 94 LEU A C 1
ATOM 735 O O . LEU A 1 94 ? 8.737 -4.966 0.482 1.00 82.56 94 LEU A O 1
ATOM 739 N N . ALA A 1 95 ? 9.717 -5.948 -1.271 1.00 82.88 95 ALA A N 1
ATOM 740 C CA . ALA A 1 95 ? 11.013 -6.112 -0.614 1.00 82.88 95 ALA A CA 1
ATOM 741 C C . ALA A 1 95 ? 11.687 -4.773 -0.262 1.00 82.88 95 ALA A C 1
ATOM 743 O O . ALA A 1 95 ? 12.361 -4.674 0.758 1.00 82.88 95 ALA A O 1
ATOM 744 N N . SER A 1 96 ? 11.508 -3.742 -1.094 1.00 82.12 96 SER A N 1
ATOM 745 C CA . SER A 1 96 ? 12.191 -2.450 -0.927 1.00 82.12 96 SER A CA 1
ATOM 746 C C . SER A 1 96 ? 11.412 -1.435 -0.090 1.00 82.12 96 SER A C 1
ATOM 748 O O . SER A 1 96 ? 12.005 -0.738 0.729 1.00 82.12 96 SER A O 1
ATOM 750 N N . LEU A 1 97 ? 10.094 -1.334 -0.280 1.00 84.25 97 LEU A N 1
ATOM 751 C CA . LEU A 1 97 ? 9.263 -0.305 0.348 1.00 84.25 97 LEU A CA 1
ATOM 752 C C . LEU A 1 97 ? 8.542 -0.795 1.601 1.00 84.25 97 LEU A C 1
ATOM 754 O O . LEU A 1 97 ? 8.380 -0.004 2.526 1.00 84.25 97 LEU A O 1
ATOM 758 N N . THR A 1 98 ? 8.154 -2.071 1.687 1.00 87.88 98 THR A N 1
ATOM 759 C CA . THR A 1 98 ? 7.401 -2.573 2.854 1.00 87.88 98 THR A CA 1
ATOM 760 C C . THR A 1 98 ? 8.126 -2.351 4.180 1.00 87.88 98 THR A C 1
ATOM 762 O O . THR A 1 98 ? 7.467 -1.868 5.094 1.00 87.88 98 THR A O 1
ATOM 765 N N . PRO A 1 99 ? 9.447 -2.597 4.321 1.00 90.56 99 PRO A N 1
ATOM 766 C CA . PRO A 1 99 ? 10.136 -2.332 5.585 1.00 90.56 99 PRO A CA 1
ATOM 767 C C . PRO A 1 99 ? 10.012 -0.869 6.027 1.00 90.56 99 PRO A C 1
ATOM 769 O O . PRO A 1 99 ? 9.765 -0.590 7.195 1.00 90.56 99 PRO A O 1
ATOM 772 N N . ILE A 1 100 ? 10.112 0.069 5.080 1.00 88.75 100 ILE A N 1
ATOM 773 C CA . ILE A 1 100 ? 9.975 1.505 5.348 1.00 88.75 100 ILE A CA 1
ATOM 774 C C . ILE A 1 100 ? 8.536 1.838 5.752 1.00 88.75 100 ILE A C 1
ATOM 776 O O . ILE A 1 100 ? 8.324 2.575 6.708 1.00 88.75 100 ILE A O 1
ATOM 780 N N . LEU A 1 101 ? 7.543 1.293 5.045 1.00 87.94 101 LEU A N 1
ATOM 781 C CA . LEU A 1 101 ? 6.132 1.533 5.353 1.00 87.94 101 LEU A CA 1
ATOM 782 C C . LEU A 1 101 ? 5.738 0.950 6.718 1.00 87.94 101 LEU A C 1
ATOM 784 O O . LEU A 1 101 ? 5.000 1.596 7.450 1.00 87.94 101 LEU A O 1
ATOM 788 N N . VAL A 1 102 ? 6.273 -0.217 7.087 1.00 89.56 102 VAL A N 1
ATOM 789 C CA . VAL A 1 102 ? 6.068 -0.835 8.408 1.00 89.56 102 VAL A CA 1
ATOM 790 C C . VAL A 1 102 ? 6.713 -0.013 9.521 1.00 89.56 102 VAL A C 1
ATOM 792 O O . VAL A 1 102 ? 6.129 0.098 10.586 1.00 89.56 102 VAL A O 1
ATOM 795 N N . LEU A 1 103 ? 7.877 0.601 9.287 1.00 90.44 103 LEU A N 1
ATOM 796 C CA . LEU A 1 103 ? 8.502 1.501 10.266 1.00 90.44 103 LEU A CA 1
ATOM 797 C C . LEU A 1 103 ? 7.728 2.815 10.467 1.00 90.44 103 LEU A C 1
ATOM 799 O O . LEU A 1 103 ? 7.914 3.485 11.478 1.00 90.44 103 LEU A O 1
ATOM 803 N N . ILE A 1 104 ? 6.917 3.216 9.486 1.00 88.88 104 ILE A N 1
ATOM 804 C CA . ILE A 1 104 ? 6.115 4.448 9.524 1.00 88.88 104 ILE A CA 1
ATOM 805 C C . ILE A 1 104 ? 4.739 4.221 10.161 1.00 88.88 104 ILE A C 1
ATOM 807 O O . ILE A 1 104 ? 4.181 5.169 10.721 1.00 88.88 104 ILE A O 1
ATOM 811 N N . ALA A 1 105 ? 4.180 3.021 9.987 1.00 84.12 105 ALA A N 1
ATOM 812 C CA . ALA A 1 105 ? 2.868 2.620 10.492 1.00 84.12 105 ALA A CA 1
ATOM 813 C C . ALA A 1 105 ? 2.879 2.444 12.016 1.00 84.12 105 ALA A C 1
ATOM 815 O O . ALA A 1 105 ? 1.900 2.911 12.640 1.00 84.12 105 ALA A O 1
#

pLDDT: mean 74.34, std 14.69, range [41.88, 92.75]

Radius of gyration: 15.2 Å; Cα contacts (8 Å, |Δi|>4): 112; chains: 1; bounding box: 42×24×43 Å

Sequence (105 aa):
MQNKKRVTRLLTVGPLPPPPSGANISFQVFCSEAVGANRLSHLEIIDSSPKRIKQNTSILTLRNLGQAWRVIRQFATQIKRMDAALIFGSNQFLASLTPILVLIA

Mean predicted aligned error: 9.58 Å

Solvent-accessible surface area (backbone atoms only — not comparable to full-atom values): 6475 Å² total; per-residue (Å²): 134,84,77,75,78,70,67,37,30,37,36,35,37,31,50,66,80,53,63,101,52,83,79,32,57,57,55,54,49,46,54,52,48,51,64,70,64,72,52,44,77,40,82,47,77,46,65,67,46,75,94,69,92,70,90,75,100,53,96,80,40,70,66,57,53,52,50,52,50,51,48,51,53,51,45,59,67,48,51,83,79,35,78,46,79,46,85,50,70,53,73,68,52,45,70,66,46,43,65,57,52,62,76,63,103

Secondary structure (DSSP, 8-state):
-------EEEEEEE-SSPPSSTHHHHHHHHHHHHHHTT-EEEEEEEE-S-S---S---TT-HHHHHHHHHHHHHHHHHGGG-SEEEE---HHHHHHHHHHHHHH-